Protein AF-I0X6F7-F1 (afdb_monomer_lite)

Secondary structure (DSSP, 8-state):
----------------SSPHHHHHHHHHHTTT-HHHHHHHHHHHHHHHHHHHHGGG--TTS-HHHHHHHHHHHH-TT-HHHHHHHHHHHHHHHHHHHHHHH-----HHHHHHHHHHHHHHHHHTT-TTHHHHHHHHH-TTHHHH---HHHHHHHHHHHHHHHHHHHHHHHHHHH--

Sequence (176 aa):
MANSDSKTQPQSTASLIPTLDQIKRLKSLQGIDSGIFTLAVFSTLEAFFREKLGNSVDNTTKFYELLDEYRERYSVHNPKEYQLFRDIQNNQKNTNQVRHHFKNLSVEEANSAAFLLSQFATIFNLPNLTQINQLAANLKIWDSRKSPSETAKELEKANQELKRLSSSNADMAQKS

Structure (mmCIF, N/CA/C/O backbone):
data_AF-I0X6F7-F1
#
_entry.id   AF-I0X6F7-F1
#
loop_
_atom_site.group_PDB
_atom_site.id
_atom_site.type_symbol
_atom_site.label_atom_id
_atom_site.label_alt_id
_atom_site.label_comp_id
_atom_site.label_asym_id
_atom_site.label_entity_id
_atom_site.label_seq_id
_atom_site.pdbx_PDB_ins_code
_atom_site.Cartn_x
_atom_site.Cartn_y
_atom_site.Cartn_z
_atom_site.occupancy
_atom_site.B_iso_or_equiv
_atom_site.auth_seq_id
_atom_site.auth_comp_id
_atom_site.auth_asym_id
_atom_site.auth_atom_id
_atom_site.pdbx_PDB_model_num
ATOM 1 N N . MET A 1 1 ? 16.664 -44.646 -30.489 1.00 41.59 1 MET A N 1
ATOM 2 C CA . MET A 1 1 ? 16.698 -43.217 -30.873 1.00 41.59 1 MET A CA 1
ATOM 3 C C . MET A 1 1 ? 15.489 -42.572 -30.227 1.00 41.59 1 MET A C 1
ATOM 5 O O . MET A 1 1 ? 14.382 -43.024 -30.477 1.00 41.59 1 MET A O 1
ATOM 9 N N . ALA A 1 2 ? 15.728 -41.685 -29.263 1.00 35.41 2 ALA A N 1
ATOM 10 C CA . ALA A 1 2 ? 14.740 -41.233 -28.289 1.00 35.41 2 ALA A CA 1
ATOM 11 C C . ALA A 1 2 ? 14.030 -39.938 -28.721 1.00 35.41 2 ALA A C 1
ATOM 13 O O . ALA A 1 2 ? 14.666 -39.052 -29.282 1.00 35.41 2 ALA A O 1
ATOM 14 N N . ASN A 1 3 ? 12.729 -39.901 -28.415 1.00 36.19 3 ASN A N 1
ATOM 15 C CA . ASN A 1 3 ? 11.808 -38.785 -28.169 1.00 36.19 3 ASN A CA 1
ATOM 16 C C . ASN A 1 3 ? 12.049 -37.422 -28.834 1.00 36.19 3 ASN A C 1
ATOM 18 O O . ASN A 1 3 ? 12.971 -36.689 -28.490 1.00 36.19 3 ASN A O 1
ATOM 22 N N . SER A 1 4 ? 11.059 -37.000 -29.623 1.00 35.69 4 SER A N 1
ATOM 23 C CA . SER A 1 4 ? 10.745 -35.587 -29.862 1.00 35.69 4 SER A CA 1
ATOM 24 C C . SER A 1 4 ? 9.308 -35.298 -29.413 1.00 35.69 4 SER A C 1
ATOM 26 O O . SER A 1 4 ? 8.413 -35.055 -30.212 1.00 35.69 4 SER A O 1
ATOM 28 N N . ASP A 1 5 ? 9.095 -35.321 -28.095 1.00 38.53 5 ASP A N 1
ATOM 29 C CA . ASP A 1 5 ? 7.931 -34.680 -27.484 1.00 38.53 5 ASP A CA 1
ATOM 30 C C . ASP A 1 5 ? 8.165 -33.168 -27.492 1.00 38.53 5 ASP A C 1
ATOM 32 O O . ASP A 1 5 ? 8.806 -32.601 -26.603 1.00 38.53 5 ASP A O 1
ATOM 36 N N . SER A 1 6 ? 7.651 -32.496 -28.518 1.00 37.66 6 SER A N 1
ATOM 37 C CA . SER A 1 6 ? 7.517 -31.043 -28.534 1.00 37.66 6 SER A CA 1
ATOM 38 C C . SER A 1 6 ? 6.442 -30.631 -27.526 1.00 37.66 6 SER A C 1
ATOM 40 O O . SER A 1 6 ? 5.295 -30.375 -27.884 1.00 37.66 6 SER A O 1
ATOM 42 N N . LYS A 1 7 ? 6.806 -30.565 -26.240 1.00 38.50 7 LYS A N 1
ATOM 43 C CA . LYS A 1 7 ? 6.009 -29.865 -25.228 1.00 38.50 7 LYS A CA 1
ATOM 44 C C . LYS A 1 7 ? 6.009 -28.379 -25.565 1.00 38.50 7 LYS A C 1
ATOM 46 O O . LYS A 1 7 ? 6.907 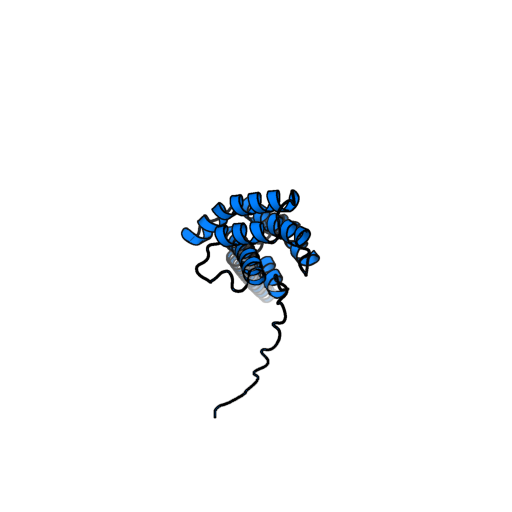-27.636 -25.179 1.00 38.50 7 LYS A O 1
ATOM 51 N N . THR A 1 8 ? 4.985 -27.949 -26.288 1.00 35.94 8 THR A N 1
ATOM 52 C CA . THR A 1 8 ? 4.585 -26.550 -26.374 1.00 35.94 8 THR A CA 1
ATOM 53 C C . THR A 1 8 ? 4.212 -26.116 -24.956 1.00 35.94 8 THR A C 1
ATOM 55 O O . THR A 1 8 ? 3.155 -26.477 -24.442 1.00 35.94 8 THR A O 1
ATOM 58 N N . GLN A 1 9 ? 5.118 -25.418 -24.268 1.00 34.31 9 GLN A N 1
ATOM 59 C CA . GLN A 1 9 ? 4.765 -24.737 -23.027 1.00 34.31 9 GLN A CA 1
ATOM 60 C C . GLN A 1 9 ? 3.689 -23.692 -23.359 1.00 34.31 9 GLN A C 1
ATOM 62 O O . GLN A 1 9 ? 3.885 -22.909 -24.293 1.00 34.31 9 GLN A O 1
ATOM 67 N N . PRO A 1 10 ? 2.554 -23.669 -22.643 1.00 37.28 10 PRO A N 1
ATOM 68 C CA . PRO A 1 10 ? 1.552 -22.642 -22.857 1.00 37.28 10 PRO A CA 1
ATOM 69 C C . PRO A 1 10 ? 2.154 -21.283 -22.496 1.00 37.28 10 PRO A C 1
ATOM 71 O O . PRO A 1 10 ? 2.722 -21.105 -21.417 1.00 37.28 10 PRO A O 1
ATOM 74 N N . GLN A 1 11 ? 2.044 -20.340 -23.434 1.00 36.22 11 GLN A N 1
ATOM 75 C CA . GLN A 1 11 ? 2.331 -18.926 -23.229 1.00 36.22 11 GLN A CA 1
ATOM 76 C C . GLN A 1 11 ? 1.646 -18.467 -21.938 1.00 36.22 11 GLN A C 1
ATOM 78 O O . GLN A 1 11 ? 0.422 -18.519 -21.823 1.00 36.22 11 GLN A O 1
ATOM 83 N N . SER A 1 12 ? 2.460 -18.069 -20.960 1.00 38.69 12 SER A N 1
ATOM 84 C CA . SER A 1 12 ? 2.013 -17.527 -19.682 1.00 38.69 12 SER A CA 1
ATOM 85 C C . SER A 1 12 ? 1.068 -16.357 -19.943 1.00 38.69 12 SER A C 1
ATOM 87 O O . SER A 1 12 ? 1.473 -15.321 -20.473 1.00 38.69 12 SER A O 1
ATOM 89 N N . THR A 1 13 ? -0.206 -16.527 -19.603 1.00 40.78 13 THR A N 1
ATOM 90 C CA . THR A 1 13 ? -1.153 -15.424 -19.484 1.00 40.78 13 THR A CA 1
ATOM 91 C C . THR A 1 13 ? -0.596 -14.477 -18.427 1.00 40.78 13 THR A C 1
ATOM 93 O O . THR A 1 13 ? -0.662 -14.793 -17.238 1.00 40.78 13 THR A O 1
ATOM 96 N N . ALA A 1 14 ? 0.008 -13.365 -18.855 1.00 52.62 14 ALA A N 1
ATOM 97 C CA . ALA A 1 14 ? 0.536 -12.340 -17.962 1.00 52.62 14 ALA A CA 1
ATOM 98 C C . ALA A 1 14 ? -0.567 -11.948 -16.970 1.00 52.62 14 ALA A C 1
ATOM 100 O O . ALA A 1 14 ? -1.591 -11.379 -17.357 1.00 52.62 14 ALA A O 1
ATOM 101 N N . SER A 1 15 ? -0.407 -12.342 -15.708 1.00 59.12 15 SER A N 1
ATOM 102 C CA . SER A 1 15 ? -1.367 -12.001 -14.670 1.00 59.12 15 SER A CA 1
ATOM 103 C C . SER A 1 15 ? -1.242 -10.510 -14.430 1.00 59.12 15 SER A C 1
ATOM 105 O O . SER A 1 15 ? -0.227 -10.034 -13.971 1.00 59.12 15 SER A O 1
ATOM 107 N N . LEU A 1 16 ? -2.253 -9.724 -14.779 1.00 77.75 16 LEU A N 1
ATOM 108 C CA . LEU A 1 16 ? -2.161 -8.276 -14.628 1.00 77.75 16 LEU A CA 1
ATOM 109 C C . LEU A 1 16 ? -2.134 -7.917 -13.125 1.00 77.75 16 LEU A C 1
ATOM 111 O O . LEU A 1 16 ? -3.184 -7.849 -12.483 1.00 77.75 16 LEU A O 1
ATOM 115 N N . ILE A 1 17 ? -0.939 -7.733 -12.554 1.00 85.50 17 ILE A N 1
ATOM 116 C CA . ILE A 1 17 ? -0.743 -7.307 -11.162 1.00 85.50 17 ILE A CA 1
ATOM 117 C C . ILE A 1 17 ? -0.893 -5.775 -11.063 1.00 85.50 17 ILE A C 1
ATOM 119 O O . ILE A 1 17 ? -0.287 -5.053 -11.858 1.00 85.50 17 ILE A O 1
ATOM 123 N N . PRO A 1 18 ? -1.633 -5.251 -10.066 1.00 88.69 18 PRO A N 1
ATOM 124 C CA . PRO A 1 18 ? -2.428 -5.989 -9.091 1.00 88.69 18 PRO A CA 1
ATOM 125 C C . PRO A 1 18 ? -3.760 -6.496 -9.652 1.00 88.69 18 PRO A C 1
ATOM 127 O O . PRO A 1 18 ? -4.495 -5.785 -10.344 1.00 88.69 18 PRO A O 1
ATOM 130 N N . THR A 1 19 ? -4.119 -7.715 -9.255 1.00 91.25 19 THR A N 1
ATOM 131 C CA . THR A 1 19 ? -5.424 -8.301 -9.565 1.00 91.25 19 THR A CA 1
ATOM 132 C C . THR A 1 19 ? -6.535 -7.613 -8.766 1.00 91.25 19 THR A C 1
ATOM 134 O O . THR A 1 19 ? -6.307 -7.026 -7.704 1.00 91.25 19 THR A O 1
ATOM 137 N N . LEU A 1 20 ? -7.783 -7.726 -9.231 1.00 90.44 20 LEU A N 1
ATOM 138 C CA . LEU A 1 20 ? -8.939 -7.196 -8.495 1.00 90.44 20 LEU A CA 1
ATOM 139 C C . LEU A 1 20 ? -9.071 -7.790 -7.088 1.00 90.44 20 LEU A C 1
ATOM 141 O O . LEU A 1 20 ? -9.518 -7.098 -6.175 1.00 90.44 20 LEU A O 1
ATOM 145 N N . ASP A 1 21 ? -8.686 -9.052 -6.899 1.00 91.31 21 ASP A N 1
ATOM 146 C CA . ASP A 1 21 ? -8.723 -9.692 -5.585 1.00 91.31 21 ASP A CA 1
ATOM 147 C C . ASP A 1 21 ? -7.678 -9.095 -4.631 1.00 91.31 21 ASP A C 1
ATOM 149 O O . ASP A 1 21 ? -7.998 -8.751 -3.493 1.00 91.31 21 ASP A O 1
ATOM 153 N N . GLN A 1 22 ? -6.458 -8.840 -5.118 1.00 92.38 22 GLN A N 1
ATOM 154 C CA . GLN A 1 22 ? -5.430 -8.133 -4.346 1.00 92.38 22 GLN A CA 1
ATOM 155 C C . GLN A 1 22 ? -5.905 -6.735 -3.932 1.00 92.38 22 GLN A C 1
ATOM 157 O O . GLN A 1 22 ? -5.750 -6.350 -2.773 1.00 92.38 22 GLN A O 1
ATOM 162 N N . ILE A 1 23 ? -6.563 -6.002 -4.833 1.00 92.31 23 ILE A N 1
ATOM 163 C CA . ILE A 1 23 ? -7.112 -4.674 -4.526 1.00 92.31 23 ILE A CA 1
ATOM 164 C C . ILE A 1 23 ? -8.235 -4.762 -3.482 1.00 92.31 23 ILE A C 1
ATOM 166 O O . ILE A 1 23 ? -8.278 -3.951 -2.555 1.00 92.31 23 ILE A O 1
ATOM 170 N N . LYS A 1 24 ? -9.122 -5.762 -3.573 1.00 91.81 24 LYS A N 1
ATOM 171 C CA . LYS A 1 24 ? -10.151 -6.010 -2.547 1.00 91.81 24 LYS A CA 1
ATOM 172 C C . LYS A 1 24 ? -9.523 -6.296 -1.183 1.00 91.81 24 LYS A C 1
ATOM 174 O O . LYS A 1 24 ? -9.976 -5.739 -0.183 1.00 91.81 24 LYS A O 1
ATOM 179 N N . ARG A 1 25 ? -8.459 -7.105 -1.137 1.00 92.06 25 ARG A N 1
ATOM 180 C CA . ARG A 1 25 ? -7.711 -7.389 0.097 1.00 92.06 25 ARG A CA 1
ATOM 181 C C . ARG A 1 25 ? -7.073 -6.123 0.671 1.00 92.06 25 ARG A C 1
ATOM 183 O O . ARG A 1 25 ? -7.264 -5.854 1.854 1.00 92.06 25 ARG A O 1
ATOM 190 N N . LEU A 1 26 ? -6.423 -5.296 -0.150 1.00 92.50 26 LEU A N 1
ATOM 191 C CA . LEU A 1 26 ? -5.881 -3.998 0.283 1.00 92.50 26 LEU A CA 1
ATOM 192 C C . LEU A 1 26 ? -6.970 -3.088 0.863 1.00 92.50 26 LEU A C 1
ATOM 194 O O . LEU A 1 26 ? -6.806 -2.546 1.954 1.00 92.50 26 LEU A O 1
ATOM 198 N N . LYS A 1 27 ? -8.119 -2.986 0.186 1.00 90.50 27 LYS A N 1
ATOM 199 C CA . LYS A 1 27 ? -9.265 -2.203 0.669 1.00 90.50 27 LYS A CA 1
ATOM 200 C C . LYS A 1 27 ? -9.803 -2.727 1.999 1.00 90.50 27 LYS A C 1
ATOM 202 O O . LYS A 1 27 ? -10.251 -1.942 2.828 1.00 90.50 27 LYS A O 1
ATOM 207 N N . SER A 1 28 ? -9.768 -4.043 2.216 1.00 88.81 28 SER A N 1
ATOM 208 C CA . SER A 1 28 ? -10.211 -4.634 3.480 1.00 88.81 28 SER A CA 1
ATOM 209 C C . SER A 1 28 ? -9.297 -4.263 4.648 1.00 88.81 28 SER A C 1
ATOM 211 O O . SER A 1 28 ? -9.819 -4.004 5.726 1.00 88.81 28 SER A O 1
ATOM 213 N N . LEU A 1 29 ? -7.981 -4.167 4.413 1.00 88.69 29 LEU A N 1
ATOM 214 C CA . LEU A 1 29 ? -6.966 -3.804 5.410 1.00 88.69 29 LEU A CA 1
ATOM 215 C C . LEU A 1 29 ? -6.947 -2.307 5.745 1.00 88.69 29 LEU A C 1
ATOM 217 O O . LEU A 1 29 ? -6.505 -1.922 6.827 1.00 88.69 29 LEU A O 1
ATOM 221 N N . GLN A 1 30 ? -7.429 -1.461 4.835 1.00 86.19 30 GLN A N 1
ATOM 222 C CA . GLN A 1 30 ? -7.503 -0.021 5.052 1.00 86.19 30 GLN A CA 1
ATOM 223 C C . GLN A 1 30 ? -8.385 0.311 6.270 1.00 86.19 30 GLN A C 1
ATOM 225 O O . GLN A 1 30 ? -9.506 -0.193 6.402 1.00 86.19 30 GLN A O 1
ATOM 230 N N . GLY A 1 31 ? -7.880 1.157 7.171 1.00 81.06 31 GLY A N 1
ATOM 231 C CA . GLY A 1 31 ? -8.574 1.511 8.413 1.00 81.06 31 GLY A CA 1
ATOM 232 C C . GLY A 1 31 ? -8.570 0.428 9.491 1.00 81.06 31 GLY A C 1
ATOM 233 O O . GLY A 1 31 ? -9.311 0.569 10.454 1.00 81.06 31 GLY A O 1
ATOM 234 N N . ILE A 1 32 ? -7.817 -0.667 9.324 1.00 84.88 32 ILE A N 1
ATOM 235 C CA . ILE A 1 32 ? -7.676 -1.708 10.358 1.00 84.88 32 ILE A CA 1
ATOM 236 C C . ILE A 1 32 ? -6.322 -1.585 11.050 1.00 84.88 32 ILE A C 1
ATOM 238 O O . ILE A 1 32 ? -6.267 -1.386 12.257 1.00 84.88 32 ILE A O 1
ATOM 242 N N . ASP A 1 33 ? -5.238 -1.715 10.284 1.00 89.06 33 ASP A N 1
ATOM 243 C CA . ASP A 1 33 ? -3.874 -1.669 10.806 1.00 89.06 33 ASP A CA 1
ATOM 244 C C . ASP A 1 33 ? -2.957 -1.008 9.774 1.00 89.06 33 ASP A C 1
ATOM 246 O O . ASP A 1 33 ? -2.792 -1.497 8.651 1.00 89.06 33 ASP A O 1
ATOM 250 N N . SER A 1 34 ? -2.386 0.134 10.156 1.00 91.31 34 SER A N 1
ATOM 251 C CA . SER A 1 34 ? -1.527 0.952 9.299 1.00 91.31 34 SER A CA 1
ATOM 252 C C . SER A 1 34 ? -0.261 0.213 8.866 1.00 91.31 34 SER A C 1
ATOM 254 O O . SER A 1 34 ? 0.176 0.341 7.717 1.00 91.31 34 SER A O 1
ATOM 256 N N . GLY A 1 35 ? 0.320 -0.591 9.760 1.00 92.50 35 GLY A N 1
ATOM 257 C CA . GLY A 1 35 ? 1.529 -1.364 9.498 1.00 92.50 35 GLY A CA 1
ATOM 258 C C . GLY A 1 35 ? 1.275 -2.480 8.491 1.00 92.50 35 GLY A C 1
ATOM 259 O O . GLY A 1 35 ? 1.944 -2.554 7.456 1.00 92.50 35 GLY A O 1
ATOM 260 N N . ILE A 1 36 ? 0.264 -3.311 8.745 1.00 93.50 36 ILE A N 1
ATOM 261 C CA . ILE A 1 36 ? -0.124 -4.420 7.864 1.00 93.50 36 ILE A CA 1
ATOM 262 C C . ILE A 1 36 ? -0.572 -3.911 6.496 1.00 93.50 36 ILE A C 1
ATOM 264 O O . ILE A 1 36 ? -0.186 -4.484 5.475 1.00 93.50 36 ILE A O 1
ATOM 268 N N . PHE A 1 37 ? -1.351 -2.828 6.449 1.00 93.50 37 PHE A N 1
ATOM 269 C CA . PHE A 1 37 ? -1.748 -2.208 5.189 1.00 93.50 37 PHE A CA 1
ATOM 270 C C . PHE A 1 37 ? -0.526 -1.762 4.375 1.00 93.50 37 PHE A C 1
ATOM 272 O O . PHE A 1 37 ? -0.403 -2.121 3.202 1.00 93.50 37 PHE A O 1
ATOM 279 N N . THR A 1 38 ? 0.415 -1.052 5.004 1.00 94.06 38 THR A N 1
ATOM 280 C CA . THR A 1 38 ? 1.658 -0.599 4.357 1.00 94.06 38 THR A CA 1
ATOM 281 C C . THR A 1 38 ? 2.479 -1.777 3.831 1.00 94.06 38 THR A C 1
ATOM 283 O O . THR A 1 38 ? 2.922 -1.768 2.680 1.00 94.06 38 THR A O 1
ATOM 286 N N . LEU A 1 39 ? 2.626 -2.839 4.629 1.00 95.19 39 LEU A N 1
ATOM 287 C CA . LEU A 1 39 ? 3.326 -4.056 4.217 1.00 95.19 39 LEU A CA 1
ATOM 288 C C . LEU A 1 39 ? 2.642 -4.737 3.022 1.00 95.19 39 LEU A C 1
ATOM 290 O O . LEU A 1 39 ? 3.323 -5.194 2.101 1.00 95.19 39 LEU A O 1
ATOM 294 N N . ALA A 1 40 ? 1.309 -4.784 3.004 1.00 95.25 40 ALA A N 1
ATOM 295 C CA . ALA A 1 40 ? 0.541 -5.361 1.905 1.00 95.25 40 ALA A CA 1
ATOM 296 C C . ALA A 1 40 ? 0.686 -4.549 0.606 1.00 95.25 40 ALA A C 1
ATOM 298 O O . ALA A 1 40 ? 0.826 -5.134 -0.472 1.00 95.25 40 ALA A O 1
ATOM 299 N N . VAL A 1 41 ? 0.720 -3.214 0.698 1.00 94.88 41 VAL A N 1
ATOM 300 C CA . VAL A 1 41 ? 1.004 -2.338 -0.448 1.00 94.88 41 VAL A CA 1
ATOM 301 C C . VAL A 1 41 ? 2.378 -2.658 -1.036 1.00 94.88 41 VAL A C 1
ATOM 303 O O . VAL A 1 41 ? 2.487 -2.942 -2.227 1.00 94.88 41 VAL A O 1
ATOM 306 N N . PHE A 1 42 ? 3.422 -2.696 -0.208 1.00 95.31 42 PHE A N 1
ATOM 307 C CA . PHE A 1 42 ? 4.776 -2.993 -0.683 1.00 95.31 42 PHE A CA 1
ATOM 308 C C . PHE A 1 42 ? 4.919 -4.415 -1.227 1.00 95.31 42 PHE A C 1
ATOM 310 O O . PHE A 1 42 ? 5.610 -4.615 -2.220 1.00 95.31 42 PHE A O 1
ATOM 317 N N . SER A 1 43 ? 4.216 -5.386 -0.643 1.00 94.62 43 SER A N 1
ATOM 318 C CA . SER A 1 43 ? 4.164 -6.755 -1.174 1.00 94.62 43 SER A CA 1
ATOM 319 C C . SER A 1 43 ? 3.521 -6.802 -2.565 1.00 94.62 43 SER A C 1
ATOM 321 O O . SER A 1 43 ? 3.908 -7.611 -3.403 1.00 94.62 43 SER A O 1
ATOM 323 N N . THR A 1 44 ? 2.563 -5.911 -2.837 1.00 94.44 44 THR A N 1
ATOM 324 C CA . THR A 1 44 ? 1.922 -5.783 -4.154 1.00 94.44 44 THR A CA 1
ATOM 325 C C . THR A 1 44 ? 2.882 -5.195 -5.191 1.00 94.44 44 THR A C 1
ATOM 327 O O . THR A 1 44 ? 2.970 -5.713 -6.302 1.00 94.44 44 THR A O 1
ATOM 330 N N . LEU A 1 45 ? 3.641 -4.157 -4.818 1.00 94.31 45 LEU A N 1
ATOM 331 C CA . LEU A 1 45 ? 4.703 -3.601 -5.666 1.00 94.31 45 LEU A CA 1
ATOM 332 C C . LEU A 1 45 ? 5.790 -4.648 -5.947 1.00 94.31 45 LEU A C 1
ATOM 334 O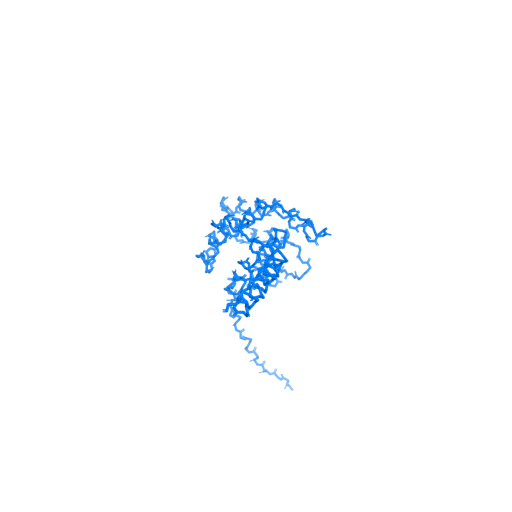 O . LEU A 1 45 ? 6.208 -4.823 -7.087 1.00 94.31 45 LEU A O 1
ATOM 338 N N . GLU A 1 46 ? 6.207 -5.383 -4.914 1.00 94.50 46 GLU A N 1
ATOM 339 C CA . GLU A 1 46 ? 7.198 -6.454 -5.022 1.00 94.50 46 GLU A CA 1
ATOM 340 C C . GLU A 1 46 ? 6.747 -7.537 -6.010 1.00 94.50 46 GLU A C 1
ATOM 342 O O . GLU A 1 46 ? 7.514 -7.929 -6.889 1.00 94.50 46 GLU A O 1
ATOM 347 N N . ALA A 1 47 ? 5.489 -7.976 -5.914 1.00 92.94 47 ALA A N 1
ATOM 348 C CA . ALA A 1 47 ? 4.921 -8.962 -6.827 1.00 92.94 47 ALA A CA 1
ATOM 349 C C . ALA A 1 47 ? 4.943 -8.476 -8.285 1.00 92.94 47 ALA A C 1
ATOM 351 O O . ALA A 1 47 ? 5.321 -9.238 -9.174 1.00 92.94 47 ALA A O 1
ATOM 352 N N . PHE A 1 48 ? 4.604 -7.205 -8.526 1.00 92.88 48 PHE A N 1
ATOM 353 C CA . PHE A 1 48 ? 4.679 -6.616 -9.863 1.00 92.88 48 PHE A CA 1
ATOM 354 C C . PHE A 1 48 ? 6.108 -6.648 -10.419 1.00 92.88 48 PHE A C 1
ATOM 356 O O . PHE A 1 48 ? 6.315 -7.095 -11.547 1.00 92.88 48 PHE A O 1
ATOM 363 N N . PHE A 1 49 ? 7.103 -6.210 -9.638 1.00 92.19 49 PHE A N 1
ATOM 364 C CA . PHE A 1 49 ? 8.493 -6.202 -10.102 1.00 92.19 49 PHE A CA 1
ATOM 365 C C . PHE A 1 49 ? 8.993 -7.609 -10.413 1.00 92.19 49 PHE A C 1
ATOM 367 O O . PHE A 1 49 ? 9.605 -7.818 -11.456 1.00 92.19 49 PHE A O 1
ATOM 374 N N . ARG A 1 50 ? 8.689 -8.584 -9.550 1.00 93.25 50 ARG A N 1
ATOM 375 C CA . ARG A 1 50 ? 9.064 -9.987 -9.767 1.00 93.25 50 ARG A CA 1
ATOM 376 C C . ARG A 1 50 ? 8.450 -10.551 -11.041 1.00 93.25 50 ARG A C 1
ATOM 378 O O . ARG A 1 50 ? 9.148 -11.210 -11.802 1.00 93.25 50 ARG A O 1
ATOM 385 N N . GLU A 1 51 ? 7.179 -10.258 -11.309 1.00 91.50 51 GLU A N 1
ATOM 386 C CA . GLU A 1 51 ? 6.537 -10.696 -12.548 1.00 91.50 51 GLU A CA 1
ATOM 387 C C . GLU A 1 51 ? 7.187 -10.062 -13.784 1.00 91.50 51 GLU A C 1
ATOM 389 O O . GLU A 1 51 ? 7.460 -10.756 -14.762 1.00 91.50 51 GLU A O 1
ATOM 394 N N . LYS A 1 52 ? 7.471 -8.755 -13.739 1.00 90.44 52 LYS A N 1
ATOM 395 C CA . LYS A 1 52 ? 8.079 -8.041 -14.870 1.00 90.44 52 LYS A CA 1
ATOM 396 C C . LYS A 1 52 ? 9.524 -8.444 -15.136 1.00 90.44 52 LYS A C 1
ATOM 398 O O . LYS A 1 52 ? 9.922 -8.515 -16.294 1.00 90.44 52 LYS A O 1
ATOM 403 N N . LEU A 1 53 ? 10.297 -8.700 -14.086 1.00 91.94 53 LEU A N 1
ATOM 404 C CA . LEU A 1 53 ? 11.693 -9.123 -14.188 1.00 91.94 53 LEU A CA 1
ATOM 405 C C . LEU A 1 53 ? 11.825 -10.614 -14.530 1.00 91.94 53 LEU A C 1
ATOM 407 O O . LEU A 1 53 ? 12.811 -11.018 -15.151 1.00 91.94 53 LEU A O 1
ATOM 411 N N . GLY A 1 54 ? 10.819 -11.423 -14.189 1.00 90.81 54 GLY A N 1
ATOM 412 C CA . GLY A 1 54 ? 10.757 -12.838 -14.531 1.00 90.81 54 GLY A CA 1
ATOM 413 C C . GLY A 1 54 ? 11.973 -13.603 -14.012 1.00 90.81 54 GLY A C 1
ATOM 414 O O . GLY A 1 54 ? 12.357 -13.476 -12.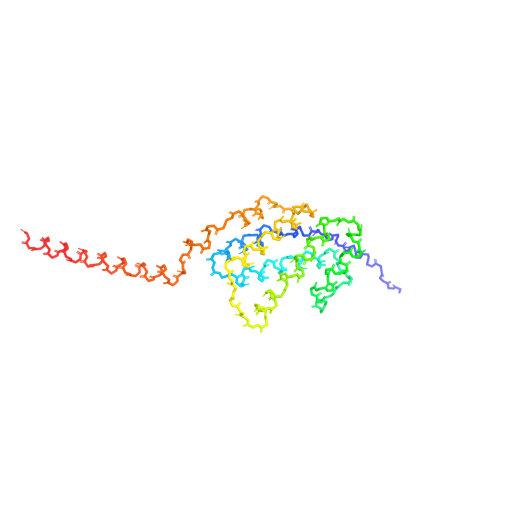854 1.00 90.81 54 GLY A O 1
ATOM 415 N N . ASN A 1 55 ? 12.610 -14.379 -14.890 1.00 90.56 55 ASN A N 1
ATOM 416 C CA . ASN A 1 55 ? 13.709 -15.282 -14.529 1.00 90.56 55 ASN A CA 1
ATOM 417 C C . ASN A 1 55 ? 15.014 -14.580 -14.128 1.00 90.56 55 ASN A C 1
ATOM 419 O O . ASN A 1 55 ? 15.982 -15.259 -13.796 1.00 90.56 55 ASN A O 1
ATOM 423 N N . SER A 1 56 ? 15.091 -13.251 -14.201 1.00 89.06 56 SER A N 1
ATOM 424 C CA . SER A 1 56 ? 16.304 -12.554 -13.780 1.00 89.06 56 SER A CA 1
ATOM 425 C C . SER A 1 56 ? 16.407 -12.321 -12.281 1.00 89.06 56 SER A C 1
ATOM 427 O O . SER A 1 56 ? 17.412 -11.791 -11.822 1.00 89.06 56 SER A O 1
ATOM 429 N N . VAL A 1 57 ? 15.343 -12.613 -11.543 1.00 92.38 57 VAL A N 1
ATOM 430 C CA . VAL A 1 57 ? 15.279 -12.466 -10.094 1.00 92.38 57 VAL A CA 1
ATOM 431 C C . VAL A 1 57 ? 14.691 -13.739 -9.511 1.00 92.38 57 VAL A C 1
ATOM 433 O O . VAL A 1 57 ? 13.935 -14.452 -10.169 1.00 92.38 57 VAL A O 1
ATOM 436 N N . ASP A 1 58 ? 15.025 -14.027 -8.264 1.00 91.62 58 ASP A N 1
ATOM 437 C CA . ASP A 1 58 ? 14.526 -15.193 -7.547 1.00 91.62 58 ASP A CA 1
ATOM 438 C C . ASP A 1 58 ? 13.953 -14.789 -6.185 1.00 91.62 58 ASP A C 1
ATOM 440 O O . ASP A 1 58 ? 13.963 -13.621 -5.793 1.00 91.62 58 ASP A O 1
ATOM 444 N N . ASN A 1 59 ? 13.435 -15.759 -5.434 1.00 87.69 59 ASN A N 1
ATOM 445 C CA . ASN A 1 59 ? 12.810 -15.511 -4.131 1.00 87.69 59 ASN A CA 1
ATOM 446 C C . ASN A 1 59 ? 13.782 -14.985 -3.057 1.00 87.69 59 ASN A C 1
ATOM 448 O O . ASN A 1 59 ? 13.329 -14.557 -1.997 1.00 87.69 59 ASN A O 1
ATOM 452 N N . THR A 1 60 ? 15.091 -15.017 -3.306 1.00 91.12 60 THR A N 1
ATOM 453 C CA . THR A 1 60 ? 16.122 -14.480 -2.410 1.00 91.12 60 THR A CA 1
ATOM 454 C C . THR A 1 60 ? 16.494 -13.038 -2.745 1.00 91.12 60 THR A C 1
ATOM 456 O O . THR A 1 60 ? 16.985 -12.324 -1.869 1.00 91.12 60 THR A O 1
ATOM 459 N N . THR A 1 61 ? 16.194 -12.581 -3.969 1.00 92.19 61 THR A N 1
ATOM 460 C CA . THR A 1 61 ? 16.403 -11.194 -4.395 1.00 92.19 61 THR A CA 1
ATOM 461 C C . THR A 1 61 ? 15.640 -10.236 -3.486 1.00 92.19 61 THR A C 1
ATOM 463 O O . THR A 1 61 ? 14.422 -10.351 -3.306 1.00 92.19 61 THR A O 1
ATOM 466 N N . LYS A 1 62 ? 16.355 -9.277 -2.899 1.00 92.06 62 LYS A N 1
ATOM 467 C CA . LYS A 1 62 ? 15.795 -8.299 -1.966 1.00 92.06 62 LYS A CA 1
ATOM 468 C C . LYS A 1 62 ? 15.045 -7.211 -2.722 1.00 92.06 62 LYS A C 1
ATOM 470 O O . LYS A 1 62 ? 15.338 -6.895 -3.867 1.00 92.06 62 LYS A O 1
ATOM 475 N N . PHE A 1 63 ? 14.113 -6.555 -2.038 1.00 92.06 63 PHE A N 1
ATOM 476 C CA . PHE A 1 63 ? 13.273 -5.530 -2.660 1.00 92.06 63 PHE A CA 1
ATOM 477 C C . PHE A 1 63 ? 14.061 -4.368 -3.297 1.00 92.06 63 PHE A C 1
ATOM 479 O O . PHE A 1 63 ? 13.678 -3.905 -4.365 1.00 92.06 63 PHE A O 1
ATOM 486 N N . TYR A 1 64 ? 15.164 -3.908 -2.688 1.00 90.19 64 TYR A N 1
ATOM 487 C CA . TYR A 1 64 ? 15.967 -2.838 -3.303 1.00 90.19 64 TYR A CA 1
ATOM 488 C C . TYR A 1 64 ? 16.647 -3.309 -4.598 1.00 90.19 64 TYR A C 1
ATOM 490 O O . TYR A 1 64 ? 16.698 -2.546 -5.553 1.00 90.19 64 TYR A O 1
ATOM 498 N N . GLU A 1 65 ? 17.077 -4.574 -4.654 1.00 92.56 65 GLU A N 1
ATOM 499 C CA . GLU A 1 65 ? 17.691 -5.187 -5.840 1.00 92.56 65 GLU A CA 1
ATOM 500 C C . GLU A 1 65 ? 16.664 -5.300 -6.970 1.00 92.56 65 GLU A C 1
ATOM 502 O O . GLU A 1 65 ? 16.977 -4.991 -8.112 1.00 92.56 65 GLU A O 1
ATOM 507 N N . LEU A 1 66 ? 15.406 -5.638 -6.646 1.00 93.56 66 LEU A N 1
ATOM 508 C CA . LEU A 1 66 ? 14.308 -5.606 -7.620 1.00 93.56 66 LEU A CA 1
ATOM 509 C C . LEU A 1 66 ? 14.099 -4.202 -8.202 1.00 93.56 66 LEU A C 1
ATOM 511 O O . LEU A 1 66 ? 13.881 -4.063 -9.403 1.00 93.56 66 LEU A O 1
ATOM 515 N N . LEU A 1 67 ? 14.139 -3.165 -7.357 1.00 91.44 67 LEU A N 1
ATOM 516 C CA . LEU A 1 67 ? 13.974 -1.780 -7.801 1.00 91.44 67 LEU A CA 1
ATOM 517 C C . LEU A 1 67 ? 15.119 -1.329 -8.704 1.00 91.44 67 LEU A C 1
ATOM 519 O O . LEU A 1 67 ? 14.861 -0.703 -9.730 1.00 91.44 67 LEU A O 1
ATOM 523 N N . ASP A 1 68 ? 16.360 -1.613 -8.312 1.00 90.19 68 ASP A N 1
ATOM 524 C CA . ASP A 1 68 ? 17.537 -1.225 -9.085 1.00 90.19 68 ASP A CA 1
ATOM 525 C C . ASP A 1 68 ? 17.552 -1.941 -10.444 1.00 90.19 68 ASP A C 1
ATOM 527 O O . ASP A 1 68 ? 17.655 -1.273 -11.472 1.00 90.19 68 ASP A O 1
ATOM 531 N N . GLU A 1 69 ? 17.304 -3.254 -10.470 1.00 91.44 69 GLU A N 1
ATOM 532 C CA . GLU A 1 69 ? 17.230 -4.038 -11.708 1.00 91.44 69 GLU A CA 1
ATOM 533 C C . GLU A 1 69 ? 16.106 -3.546 -12.634 1.00 91.44 69 GLU A C 1
ATOM 535 O O . GLU A 1 69 ? 16.290 -3.384 -13.843 1.00 91.44 69 GLU A O 1
ATOM 540 N N . TYR A 1 70 ? 14.922 -3.269 -12.079 1.00 90.75 70 TYR A N 1
ATOM 541 C CA . TYR A 1 70 ? 13.813 -2.734 -12.865 1.00 90.75 70 TYR A CA 1
ATOM 542 C C . TYR A 1 70 ? 14.153 -1.355 -13.438 1.00 90.75 70 TYR A C 1
ATOM 544 O O . TYR A 1 70 ? 13.900 -1.094 -14.618 1.00 90.75 70 TYR A O 1
ATOM 552 N N . ARG A 1 71 ? 14.756 -0.479 -12.624 1.00 88.38 71 ARG A N 1
ATOM 553 C CA . ARG A 1 71 ? 15.145 0.871 -13.038 1.00 88.38 71 ARG A CA 1
ATOM 554 C C . ARG A 1 71 ? 16.142 0.832 -14.193 1.00 88.38 71 ARG A C 1
ATOM 556 O O . ARG A 1 71 ? 15.978 1.587 -15.149 1.00 88.38 71 ARG A O 1
ATOM 563 N N . GLU A 1 72 ? 17.153 -0.028 -14.100 1.00 87.69 72 GLU A N 1
ATOM 564 C CA . GLU A 1 72 ? 18.200 -0.176 -15.117 1.00 87.69 72 GLU A CA 1
ATOM 565 C C . GLU A 1 72 ? 17.656 -0.680 -16.456 1.00 87.69 72 GLU A C 1
ATOM 567 O O . GLU A 1 72 ? 18.134 -0.265 -17.510 1.00 87.69 72 GLU A O 1
ATOM 572 N N . ARG A 1 73 ? 16.619 -1.521 -16.435 1.00 85.69 73 ARG A N 1
ATOM 573 C CA . ARG A 1 73 ? 16.035 -2.093 -17.656 1.00 85.69 73 ARG A CA 1
ATOM 574 C C . ARG A 1 73 ? 14.983 -1.225 -18.321 1.00 85.69 73 ARG A C 1
ATOM 576 O O . ARG A 1 73 ? 14.910 -1.204 -19.547 1.00 85.69 73 ARG A O 1
ATOM 583 N N . TYR A 1 74 ? 14.126 -0.578 -17.533 1.00 81.50 74 TYR A N 1
ATOM 584 C CA . TYR A 1 74 ? 12.864 -0.034 -18.047 1.00 81.50 74 TYR A CA 1
ATOM 585 C C . TYR A 1 74 ? 12.683 1.467 -17.827 1.00 81.50 74 TYR A C 1
ATOM 587 O O . TYR A 1 74 ? 11.833 2.062 -18.482 1.00 81.50 74 TYR A O 1
ATOM 595 N N . SER A 1 75 ? 13.476 2.089 -16.952 1.00 75.81 75 SER A N 1
ATOM 596 C CA . SER A 1 75 ? 13.208 3.453 -16.466 1.00 75.81 75 SER A CA 1
ATOM 597 C C . SER A 1 75 ? 14.353 4.433 -16.697 1.00 75.81 75 SER A C 1
ATOM 599 O O . SER A 1 75 ? 14.424 5.498 -16.072 1.00 75.81 75 SER A O 1
ATOM 601 N N . VAL A 1 76 ? 15.277 4.083 -17.587 1.00 70.81 76 VAL A N 1
ATOM 602 C CA . VAL A 1 76 ? 16.434 4.911 -17.915 1.00 70.81 76 VAL A CA 1
ATOM 603 C C . VAL A 1 76 ? 15.936 6.220 -18.555 1.00 70.81 76 VAL A C 1
ATOM 605 O O . VAL A 1 76 ? 15.400 6.225 -19.658 1.00 70.81 76 VAL A O 1
ATOM 608 N N . HIS A 1 77 ? 16.098 7.332 -17.824 1.00 70.19 77 HIS A N 1
ATOM 609 C CA . HIS A 1 77 ? 15.771 8.719 -18.212 1.00 70.19 77 HIS A CA 1
ATOM 610 C C . HIS A 1 77 ? 14.312 9.220 -18.085 1.00 70.19 77 HIS A C 1
ATOM 612 O O . HIS A 1 77 ? 13.988 10.239 -18.694 1.00 70.19 77 HIS A O 1
ATOM 618 N N . ASN A 1 78 ? 13.450 8.631 -17.241 1.00 80.81 78 ASN A N 1
ATOM 619 C CA . ASN A 1 78 ? 12.148 9.244 -16.899 1.00 80.81 78 ASN A CA 1
ATOM 620 C C . ASN A 1 78 ? 12.168 9.947 -15.515 1.00 80.81 78 ASN A C 1
ATOM 622 O O . ASN A 1 78 ? 12.211 9.268 -14.485 1.00 80.81 78 ASN A O 1
ATOM 626 N N . PRO A 1 79 ? 12.074 11.296 -15.442 1.00 81.31 79 PRO A N 1
ATOM 627 C CA . PRO A 1 79 ? 12.107 12.033 -14.173 1.00 81.31 79 PRO A CA 1
ATOM 628 C C . PRO A 1 79 ? 10.996 11.652 -13.183 1.00 81.31 79 PRO A C 1
ATOM 630 O O . PRO A 1 79 ? 11.225 11.669 -11.973 1.00 81.31 79 PRO A O 1
ATOM 633 N N . LYS A 1 80 ? 9.799 11.299 -13.675 1.00 83.56 80 LYS A N 1
ATOM 634 C CA . LYS A 1 80 ? 8.664 10.917 -12.816 1.00 83.56 80 LYS A CA 1
ATOM 635 C C . LYS A 1 80 ? 8.890 9.555 -12.165 1.00 83.56 80 LYS A C 1
ATOM 637 O O . LYS A 1 80 ? 8.633 9.396 -10.976 1.00 83.56 80 LYS A O 1
ATOM 642 N N . GLU A 1 81 ? 9.407 8.596 -12.928 1.00 86.38 81 GLU A N 1
ATOM 643 C CA . GLU A 1 81 ? 9.764 7.266 -12.418 1.00 86.38 81 GLU A CA 1
ATOM 644 C C . GLU A 1 81 ? 10.922 7.350 -11.424 1.00 86.38 81 GLU A C 1
ATOM 646 O O . GLU A 1 81 ? 10.881 6.718 -10.373 1.00 86.38 81 GLU A O 1
ATOM 651 N N . TYR A 1 82 ? 11.916 8.198 -11.699 1.00 83.94 82 TYR A N 1
ATOM 652 C CA . TYR A 1 82 ? 13.027 8.426 -10.780 1.00 83.94 82 TYR A CA 1
ATOM 653 C C . TYR A 1 82 ? 12.559 8.944 -9.411 1.00 83.94 82 TYR A C 1
ATOM 655 O O . TYR A 1 82 ? 12.968 8.414 -8.375 1.00 83.94 82 TYR A O 1
ATOM 663 N N . GLN A 1 83 ? 11.680 9.953 -9.397 1.00 87.31 83 GLN A N 1
ATOM 664 C CA . GLN A 1 83 ? 11.117 10.476 -8.152 1.00 87.31 83 GLN A CA 1
ATOM 665 C C . GLN A 1 83 ? 10.292 9.406 -7.423 1.00 87.31 83 GLN A C 1
ATOM 667 O O . GLN A 1 83 ? 10.491 9.190 -6.230 1.00 87.31 83 GLN A O 1
ATOM 672 N N . LEU A 1 84 ? 9.448 8.668 -8.151 1.00 90.75 84 LEU A N 1
ATOM 673 C CA . LEU A 1 84 ? 8.659 7.574 -7.588 1.00 90.75 84 LEU A CA 1
ATOM 674 C C . LEU A 1 84 ? 9.539 6.503 -6.923 1.00 90.75 84 LEU A C 1
ATOM 676 O O . LEU A 1 84 ? 9.252 6.089 -5.802 1.00 90.75 84 LEU A O 1
ATOM 680 N N . PHE A 1 85 ? 10.619 6.059 -7.571 1.00 89.75 85 PHE A N 1
ATOM 681 C CA . PHE A 1 85 ? 11.507 5.051 -6.985 1.00 89.75 85 PHE A CA 1
ATOM 682 C C . PHE A 1 85 ? 12.222 5.552 -5.740 1.00 89.75 85 PHE A C 1
ATOM 684 O O . PHE A 1 85 ? 12.336 4.804 -4.769 1.00 89.75 85 PHE A O 1
ATOM 691 N N . ARG A 1 86 ? 12.646 6.819 -5.731 1.00 88.31 86 ARG A N 1
ATOM 692 C CA . ARG A 1 86 ? 13.201 7.448 -4.531 1.00 88.31 86 ARG A CA 1
ATOM 693 C C . ARG A 1 86 ? 12.188 7.413 -3.383 1.00 88.31 86 ARG A C 1
ATOM 695 O O . ARG A 1 86 ? 12.545 7.061 -2.260 1.00 88.31 86 ARG A O 1
ATOM 702 N N . ASP A 1 87 ? 10.926 7.730 -3.656 1.00 91.12 87 ASP A N 1
ATOM 703 C CA . ASP A 1 87 ? 9.889 7.752 -2.623 1.00 91.12 87 ASP A CA 1
ATOM 704 C C . ASP A 1 87 ? 9.528 6.343 -2.123 1.00 91.12 87 ASP A C 1
ATOM 706 O O . ASP A 1 87 ? 9.330 6.149 -0.917 1.00 91.12 87 ASP A O 1
ATOM 710 N N . ILE A 1 88 ? 9.533 5.342 -3.013 1.00 92.19 88 ILE A N 1
ATOM 711 C CA . ILE A 1 88 ? 9.396 3.922 -2.656 1.00 92.19 88 ILE A CA 1
ATOM 712 C C . ILE A 1 88 ? 10.561 3.478 -1.760 1.00 92.19 88 ILE A C 1
ATOM 714 O O . ILE A 1 88 ? 10.323 2.869 -0.717 1.00 92.19 88 ILE A O 1
ATOM 718 N N . GLN A 1 89 ? 11.808 3.809 -2.112 1.00 89.56 89 GLN A N 1
ATOM 719 C CA . GLN A 1 89 ? 12.987 3.488 -1.296 1.00 89.56 89 GLN A CA 1
ATOM 720 C C . GLN A 1 89 ? 12.923 4.150 0.087 1.00 89.56 89 GLN A C 1
ATOM 722 O O . GLN A 1 89 ? 13.216 3.512 1.098 1.00 89.56 89 GLN A O 1
ATOM 727 N N . ASN A 1 90 ? 12.479 5.407 0.162 1.00 87.38 90 ASN A N 1
ATOM 728 C CA . ASN A 1 90 ? 12.311 6.106 1.435 1.00 87.38 90 ASN A CA 1
ATOM 729 C C . ASN A 1 90 ? 11.263 5.425 2.330 1.00 87.38 90 ASN A C 1
ATOM 731 O O . ASN A 1 90 ? 11.513 5.211 3.518 1.00 87.38 90 ASN A O 1
ATOM 735 N N . ASN A 1 91 ? 10.124 5.026 1.757 1.00 89.62 91 ASN A N 1
ATOM 736 C CA . ASN A 1 91 ? 9.043 4.357 2.487 1.00 89.62 91 ASN A CA 1
ATOM 737 C C . ASN A 1 91 ? 9.348 2.880 2.799 1.00 89.62 91 ASN A C 1
ATOM 739 O O . ASN A 1 91 ? 8.764 2.316 3.725 1.00 89.62 91 ASN A O 1
ATOM 743 N N . GLN A 1 92 ? 10.311 2.258 2.112 1.00 89.25 92 GLN A N 1
ATOM 744 C CA . GLN A 1 92 ? 10.756 0.892 2.406 1.00 89.25 92 GLN A CA 1
ATOM 745 C C . GLN A 1 92 ? 11.235 0.742 3.857 1.00 89.25 92 GLN A C 1
ATOM 747 O O . GLN A 1 92 ? 11.055 -0.317 4.459 1.00 89.25 92 GLN A O 1
ATOM 752 N N . LYS A 1 93 ? 11.805 1.799 4.453 1.00 89.62 93 LYS A N 1
ATOM 753 C CA . LYS A 1 93 ? 12.205 1.793 5.867 1.00 89.62 93 LYS A CA 1
ATOM 754 C C . LYS A 1 93 ? 11.025 1.461 6.780 1.00 89.62 93 LYS A C 1
ATOM 756 O O . LYS A 1 93 ? 11.170 0.608 7.651 1.00 89.62 93 LYS A O 1
ATOM 761 N N . ASN A 1 94 ? 9.861 2.057 6.535 1.00 90.00 94 ASN A N 1
ATOM 762 C CA . ASN A 1 94 ? 8.648 1.820 7.320 1.00 90.00 94 ASN A CA 1
ATOM 763 C C . ASN A 1 94 ? 8.175 0.375 7.157 1.00 90.00 94 ASN A C 1
ATOM 765 O O . ASN A 1 94 ? 7.941 -0.323 8.142 1.00 90.00 94 ASN A O 1
ATOM 769 N N . THR A 1 95 ? 8.158 -0.119 5.920 1.00 91.75 95 THR A N 1
ATOM 770 C CA . THR A 1 95 ? 7.839 -1.519 5.620 1.00 91.75 95 THR A CA 1
ATOM 771 C C . THR A 1 95 ? 8.785 -2.492 6.323 1.00 91.75 95 THR A C 1
ATOM 773 O O . THR A 1 95 ? 8.331 -3.499 6.860 1.00 91.75 95 THR A O 1
ATOM 776 N N . ASN A 1 96 ? 10.086 -2.200 6.375 1.00 92.69 96 ASN A N 1
ATOM 777 C CA . ASN A 1 96 ? 11.063 -3.031 7.081 1.00 92.69 96 ASN A CA 1
ATOM 778 C C . ASN A 1 96 ? 10.840 -3.017 8.600 1.00 92.69 96 ASN A C 1
ATOM 780 O O . ASN A 1 96 ? 10.981 -4.058 9.237 1.00 92.69 96 ASN A O 1
ATOM 784 N N . GLN A 1 97 ? 10.448 -1.879 9.182 1.00 93.12 97 GLN A N 1
ATOM 785 C CA . GLN A 1 97 ? 10.087 -1.802 10.603 1.00 93.12 97 GLN A CA 1
ATOM 786 C C . GLN A 1 97 ? 8.873 -2.684 10.927 1.00 93.12 97 GLN A C 1
ATOM 788 O O . GLN A 1 97 ? 8.890 -3.412 11.918 1.00 93.12 97 GLN A O 1
ATOM 793 N N . VAL A 1 98 ? 7.851 -2.692 10.067 1.00 94.31 98 VAL A N 1
ATOM 794 C CA . VAL A 1 98 ? 6.718 -3.621 10.206 1.00 94.31 98 VAL A CA 1
ATOM 795 C C . VAL A 1 98 ? 7.185 -5.068 10.021 1.00 94.31 98 VAL A C 1
ATOM 797 O O . VAL A 1 98 ? 6.901 -5.923 10.851 1.00 94.31 98 VAL A O 1
ATOM 800 N N . ARG A 1 99 ? 7.943 -5.354 8.956 1.00 93.00 99 ARG A N 1
ATOM 801 C CA . ARG A 1 99 ? 8.372 -6.711 8.584 1.00 93.00 99 ARG A CA 1
ATOM 802 C C . ARG A 1 99 ? 9.244 -7.376 9.653 1.00 93.00 99 ARG A C 1
ATOM 804 O O . ARG A 1 99 ? 9.078 -8.563 9.905 1.00 93.00 99 ARG A O 1
ATOM 811 N N . HIS A 1 100 ? 10.180 -6.638 10.246 1.00 94.75 100 HIS A N 1
ATOM 812 C CA . HIS A 1 100 ? 11.182 -7.198 11.160 1.00 94.75 100 HIS A CA 1
ATOM 813 C C . HIS A 1 100 ? 10.853 -6.998 12.638 1.00 94.75 100 HIS A C 1
ATOM 815 O O . HIS A 1 100 ? 11.315 -7.778 13.466 1.00 94.75 100 HIS A O 1
ATOM 821 N N . HIS A 1 101 ? 10.066 -5.976 12.975 1.00 95.44 101 HIS A N 1
ATOM 822 C CA . HIS A 1 101 ? 9.774 -5.624 14.367 1.00 95.44 101 HIS A CA 1
ATOM 823 C C . HIS A 1 101 ? 8.281 -5.557 14.675 1.00 95.44 101 HIS A C 1
ATOM 825 O O . HIS A 1 101 ? 7.918 -5.210 15.795 1.00 95.44 101 HIS A O 1
ATOM 831 N N . PHE A 1 102 ? 7.419 -5.860 13.699 1.00 93.38 102 PHE A N 1
ATOM 832 C CA . PHE A 1 102 ? 5.966 -5.752 13.831 1.00 93.38 102 PHE A CA 1
ATOM 833 C C . PHE A 1 102 ? 5.527 -4.382 14.370 1.00 93.38 102 PHE A C 1
ATOM 835 O O . PHE A 1 102 ? 4.609 -4.258 15.178 1.00 93.38 102 PHE A O 1
ATOM 842 N N . LYS A 1 103 ? 6.251 -3.335 13.954 1.00 92.31 103 LYS A N 1
ATOM 843 C CA . LYS A 1 103 ? 6.041 -1.975 14.436 1.00 92.31 103 LYS A CA 1
ATOM 844 C C . LYS A 1 103 ? 4.688 -1.453 13.953 1.00 92.31 103 LYS A C 1
ATOM 846 O O . LYS A 1 103 ? 4.367 -1.578 12.774 1.00 92.31 103 LYS A O 1
ATOM 851 N N . ASN A 1 104 ? 3.944 -0.801 14.842 1.00 90.31 104 ASN A N 1
ATOM 852 C CA . ASN A 1 104 ? 2.781 -0.026 14.433 1.00 90.31 104 ASN A CA 1
ATOM 853 C C . ASN A 1 104 ? 3.227 1.237 13.678 1.00 90.31 104 ASN A C 1
ATOM 855 O O . ASN A 1 104 ? 4.200 1.886 14.072 1.00 90.31 104 ASN A O 1
ATOM 859 N N . LEU A 1 105 ? 2.512 1.577 12.612 1.00 91.31 105 LEU A N 1
ATOM 860 C CA . LEU A 1 105 ? 2.756 2.781 11.821 1.00 91.31 105 LEU A CA 1
ATOM 861 C C . LEU A 1 105 ? 1.650 3.807 12.061 1.00 91.31 105 LEU A C 1
ATOM 863 O O . LEU A 1 105 ? 0.540 3.464 12.472 1.00 91.31 105 LEU A O 1
ATOM 867 N N . SER A 1 106 ? 1.945 5.071 11.788 1.00 90.12 106 SER A N 1
ATOM 868 C CA . SER A 1 106 ? 0.938 6.123 11.822 1.00 90.12 106 SER A CA 1
ATOM 869 C C . SER A 1 106 ? -0.013 6.020 10.622 1.00 90.12 106 SER A C 1
ATOM 871 O O . SER A 1 106 ? 0.263 5.361 9.614 1.00 90.12 106 SER A O 1
ATOM 873 N N . VAL A 1 107 ? -1.164 6.682 10.727 1.00 88.44 107 VAL A N 1
ATOM 874 C CA . VAL A 1 107 ? -2.136 6.773 9.629 1.00 88.44 107 VAL A CA 1
ATOM 875 C C . VAL A 1 107 ? -1.530 7.509 8.430 1.00 88.44 107 VAL A C 1
ATOM 877 O O . VAL A 1 107 ? -1.759 7.132 7.283 1.00 88.44 107 VAL A O 1
ATOM 880 N N . GLU A 1 108 ? -0.701 8.520 8.674 1.00 88.50 108 GLU A N 1
ATOM 881 C CA . GLU A 1 108 ? 0.014 9.275 7.644 1.00 88.50 108 GLU A CA 1
ATOM 882 C C . GLU A 1 108 ? 0.999 8.386 6.877 1.00 88.50 108 GLU A C 1
ATOM 884 O O . GLU A 1 108 ? 1.063 8.463 5.650 1.00 88.50 108 GLU A O 1
ATOM 889 N N . GLU A 1 109 ? 1.720 7.500 7.570 1.00 91.19 109 GLU A N 1
ATOM 890 C CA . GLU A 1 109 ? 2.627 6.535 6.939 1.00 91.19 109 GLU A CA 1
ATOM 891 C C . GLU A 1 109 ? 1.861 5.549 6.041 1.00 91.19 109 GLU A C 1
ATOM 893 O O . GLU A 1 109 ? 2.274 5.290 4.908 1.00 91.19 109 GLU A O 1
ATOM 898 N N . ALA A 1 110 ? 0.700 5.063 6.491 1.00 91.06 110 ALA A N 1
ATOM 899 C CA . ALA A 1 110 ? -0.171 4.223 5.670 1.00 91.06 110 ALA A CA 1
ATOM 900 C C . ALA A 1 110 ? -0.749 4.977 4.460 1.00 91.06 110 ALA A C 1
ATOM 902 O O . ALA A 1 110 ? -0.799 4.442 3.349 1.00 91.06 110 ALA A O 1
ATOM 903 N N . ASN A 1 111 ? -1.145 6.237 4.639 1.00 89.06 111 ASN A N 1
ATOM 904 C CA . ASN A 1 111 ? -1.638 7.082 3.553 1.00 89.06 111 ASN A CA 1
ATOM 905 C C . ASN A 1 111 ? -0.547 7.376 2.516 1.00 89.06 111 ASN A C 1
ATOM 907 O O . ASN A 1 111 ? -0.824 7.341 1.315 1.00 89.06 111 ASN A O 1
ATOM 911 N N . SER A 1 112 ? 0.697 7.583 2.958 1.00 90.56 112 SER A N 1
ATOM 912 C CA . SER A 1 112 ? 1.866 7.695 2.079 1.00 90.56 112 SER A CA 1
ATOM 913 C C . SER A 1 112 ? 2.021 6.442 1.210 1.00 90.56 112 SER A C 1
ATOM 915 O O . SER A 1 112 ? 2.154 6.547 -0.010 1.00 90.56 112 SER A O 1
ATOM 917 N N . ALA A 1 113 ? 1.889 5.245 1.793 1.00 92.69 113 ALA A N 1
ATOM 918 C CA . ALA A 1 113 ? 1.933 3.994 1.035 1.00 92.69 113 ALA A CA 1
ATOM 919 C C . ALA A 1 113 ? 0.791 3.882 0.004 1.00 92.69 113 ALA A C 1
ATOM 921 O O . ALA A 1 113 ? 1.034 3.521 -1.149 1.00 92.69 113 ALA A O 1
ATOM 922 N N . ALA A 1 114 ? -0.446 4.238 0.373 1.00 92.31 114 ALA A N 1
ATOM 923 C CA . ALA A 1 114 ? -1.578 4.241 -0.561 1.00 92.31 114 ALA A CA 1
ATOM 924 C C . ALA A 1 114 ? -1.357 5.209 -1.737 1.00 92.31 114 ALA A C 1
ATOM 926 O O . ALA A 1 114 ? -1.637 4.874 -2.891 1.00 92.31 114 ALA A O 1
ATOM 927 N N . PHE A 1 115 ? -0.822 6.399 -1.452 1.00 91.62 115 PHE A N 1
ATOM 928 C CA . PHE A 1 115 ? -0.497 7.392 -2.469 1.00 91.62 115 PHE A CA 1
ATOM 929 C C . PHE A 1 115 ? 0.617 6.906 -3.404 1.00 91.62 115 PHE A C 1
ATOM 931 O O . PHE A 1 115 ? 0.505 7.062 -4.619 1.00 91.62 115 PHE A O 1
ATOM 938 N N . LEU A 1 116 ? 1.650 6.246 -2.870 1.00 93.25 116 LEU A N 1
ATOM 939 C CA . LEU A 1 116 ? 2.701 5.624 -3.679 1.00 93.25 116 LEU A CA 1
ATOM 940 C C . LEU A 1 116 ? 2.150 4.570 -4.633 1.00 93.25 116 LEU A C 1
ATOM 942 O O . LEU A 1 116 ? 2.506 4.579 -5.809 1.00 93.25 116 LEU A O 1
ATOM 946 N N . LEU A 1 117 ? 1.250 3.703 -4.163 1.00 93.44 117 LEU A N 1
ATOM 947 C CA . LEU A 1 117 ? 0.614 2.702 -5.018 1.00 93.44 117 LEU A CA 1
ATOM 948 C C . LEU A 1 117 ? -0.201 3.344 -6.149 1.00 93.44 117 LEU A C 1
ATOM 950 O O . LEU A 1 117 ? -0.154 2.874 -7.282 1.00 93.44 117 LEU A O 1
ATOM 954 N N . SER A 1 118 ? -0.922 4.426 -5.857 1.00 92.50 118 SER A N 1
ATOM 955 C CA . SER A 1 118 ? -1.695 5.185 -6.847 1.00 92.50 118 SER A CA 1
ATOM 956 C C . SER A 1 118 ? -0.805 5.845 -7.910 1.00 92.50 118 SER A C 1
ATOM 958 O O . SER A 1 118 ? -1.044 5.702 -9.114 1.00 92.50 118 SER A O 1
ATOM 960 N N . GLN A 1 119 ? 0.281 6.501 -7.487 1.00 92.44 119 GLN A N 1
ATOM 961 C CA . GLN A 1 119 ? 1.264 7.077 -8.408 1.00 92.44 119 GLN A CA 1
ATOM 962 C C . GLN A 1 119 ? 1.927 6.002 -9.269 1.00 92.44 119 GLN A C 1
ATOM 964 O O . GLN A 1 119 ? 2.026 6.161 -10.485 1.00 92.44 119 GLN A O 1
ATOM 969 N N . PHE A 1 120 ? 2.323 4.889 -8.650 1.00 92.44 120 PHE A N 1
ATOM 970 C CA . PHE A 1 120 ? 2.885 3.734 -9.337 1.00 92.44 120 PHE A CA 1
ATOM 971 C C . PHE A 1 120 ? 1.919 3.188 -10.391 1.00 92.44 120 PHE A C 1
ATOM 973 O O . PHE A 1 120 ? 2.293 3.031 -11.552 1.00 92.44 120 PHE A O 1
ATOM 980 N N . ALA A 1 121 ? 0.652 2.991 -10.022 1.00 92.19 121 ALA A N 1
ATOM 981 C CA . ALA A 1 121 ? -0.377 2.518 -10.939 1.00 92.19 121 ALA A CA 1
ATOM 982 C C . ALA A 1 121 ? -0.587 3.452 -12.135 1.00 92.19 121 ALA A C 1
ATOM 984 O O . ALA A 1 121 ? -0.757 2.985 -13.259 1.00 92.19 121 ALA A O 1
ATOM 985 N N . THR A 1 122 ? -0.532 4.762 -11.897 1.00 90.56 122 THR A N 1
ATOM 986 C CA . THR A 1 122 ? -0.672 5.782 -12.940 1.00 90.56 122 THR A CA 1
ATOM 987 C C . THR A 1 122 ? 0.525 5.791 -13.886 1.00 90.56 122 THR A C 1
ATOM 989 O O . THR A 1 122 ? 0.349 5.801 -15.099 1.00 90.56 122 THR A O 1
ATOM 992 N N . ILE A 1 123 ? 1.744 5.768 -13.346 1.00 89.50 123 ILE A N 1
ATOM 993 C CA . ILE A 1 123 ? 2.979 5.845 -14.137 1.00 89.50 123 ILE A CA 1
ATOM 994 C C . ILE A 1 123 ? 3.161 4.598 -15.008 1.00 89.50 123 ILE A C 1
ATOM 996 O O . ILE A 1 123 ? 3.494 4.721 -16.185 1.00 89.50 123 ILE A O 1
ATOM 1000 N N . PHE A 1 124 ? 2.882 3.412 -14.465 1.00 87.69 124 PHE A N 1
ATOM 1001 C CA . PHE A 1 124 ? 3.046 2.146 -15.184 1.00 87.69 124 PHE A CA 1
ATOM 1002 C C . PHE A 1 124 ? 1.779 1.670 -15.907 1.00 87.69 124 PHE A C 1
ATOM 1004 O O . PHE A 1 124 ? 1.757 0.547 -16.408 1.00 87.69 124 PHE A O 1
ATOM 1011 N N . ASN A 1 125 ? 0.737 2.510 -15.987 1.00 87.88 125 ASN A N 1
ATOM 1012 C CA . ASN A 1 125 ? -0.546 2.201 -16.632 1.00 87.88 125 ASN A CA 1
ATOM 1013 C C . ASN A 1 125 ? -1.124 0.844 -16.197 1.00 87.88 125 ASN A C 1
ATOM 1015 O O . ASN A 1 125 ? -1.512 0.012 -17.020 1.00 87.88 125 ASN A O 1
ATOM 1019 N N . LEU A 1 126 ? -1.147 0.605 -14.886 1.00 89.06 126 LEU A N 1
ATOM 1020 C CA . LEU A 1 126 ? -1.638 -0.648 -14.326 1.00 89.06 126 LEU A CA 1
ATOM 1021 C C . LEU A 1 126 ? -3.144 -0.827 -14.564 1.00 89.06 126 LEU A C 1
ATOM 1023 O O . LEU A 1 126 ? -3.893 0.153 -14.646 1.00 89.06 126 LEU A O 1
ATOM 1027 N N . PRO A 1 127 ? -3.628 -2.081 -14.627 1.00 86.44 127 PRO A N 1
ATOM 1028 C CA . PRO A 1 127 ? -5.063 -2.353 -14.634 1.00 86.44 127 PRO A CA 1
ATOM 1029 C C . PRO A 1 127 ? -5.742 -1.798 -13.369 1.00 86.44 127 PRO A C 1
ATOM 1031 O O . PRO A 1 127 ? -5.106 -1.582 -12.338 1.00 86.44 127 PRO A O 1
ATOM 1034 N N . ASN A 1 128 ? -7.071 -1.660 -13.408 1.00 88.69 128 ASN A N 1
ATOM 1035 C CA . ASN A 1 128 ? -7.888 -1.352 -12.222 1.00 88.69 128 ASN A CA 1
ATOM 1036 C C . ASN A 1 128 ? -7.524 -0.022 -11.525 1.00 88.69 128 ASN A C 1
ATOM 1038 O O . ASN A 1 128 ? -7.742 0.153 -10.323 1.00 88.69 128 ASN A O 1
ATOM 1042 N N . LEU A 1 129 ? -6.986 0.931 -12.292 1.00 89.38 129 LEU A N 1
ATOM 1043 C CA . LEU A 1 129 ? -6.561 2.262 -11.849 1.00 89.38 129 LEU A CA 1
ATOM 1044 C C . LEU A 1 129 ? -7.628 2.977 -11.007 1.00 89.38 129 LEU A C 1
ATOM 1046 O O . LEU A 1 129 ? -7.318 3.553 -9.969 1.00 89.38 129 LEU A O 1
ATOM 1050 N N . THR A 1 130 ? -8.906 2.875 -11.384 1.00 89.31 130 THR A N 1
A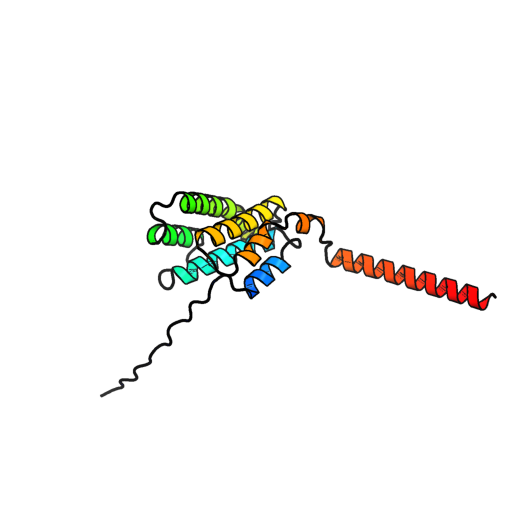TOM 1051 C CA . THR A 1 130 ? -10.018 3.450 -10.612 1.00 89.31 130 THR A CA 1
ATOM 1052 C C . THR A 1 130 ? -10.095 2.886 -9.193 1.00 89.31 130 THR A C 1
ATOM 1054 O O . THR A 1 130 ? -10.240 3.647 -8.238 1.00 89.31 130 THR A O 1
ATOM 1057 N N . GLN A 1 131 ? -9.995 1.564 -9.030 1.00 90.50 131 GLN A N 1
ATOM 1058 C CA . GLN A 1 131 ? -10.076 0.917 -7.721 1.00 90.50 131 GLN A CA 1
ATOM 1059 C C . GLN A 1 131 ? -8.830 1.202 -6.876 1.00 90.50 131 GLN A C 1
ATOM 1061 O O . GLN A 1 131 ? -8.947 1.372 -5.664 1.00 90.50 131 GLN A O 1
ATOM 1066 N N . ILE A 1 132 ? -7.656 1.308 -7.505 1.00 90.50 132 ILE A N 1
ATOM 1067 C CA . ILE A 1 132 ? -6.411 1.688 -6.826 1.00 90.50 132 ILE A CA 1
ATOM 1068 C C . ILE A 1 132 ? -6.485 3.141 -6.339 1.00 90.50 132 ILE A C 1
ATOM 1070 O O . ILE A 1 132 ? -6.199 3.415 -5.176 1.00 90.50 132 ILE A O 1
ATOM 1074 N N . ASN A 1 133 ? -6.949 4.068 -7.179 1.00 88.31 133 ASN A N 1
ATOM 1075 C CA . ASN A 1 133 ? -7.049 5.486 -6.824 1.00 88.31 133 ASN A CA 1
ATOM 1076 C C . ASN A 1 133 ? -8.027 5.729 -5.664 1.00 88.31 133 ASN A C 1
ATOM 1078 O O . ASN A 1 133 ? -7.815 6.630 -4.852 1.00 88.31 133 ASN A O 1
ATOM 1082 N N . GLN A 1 134 ? -9.062 4.892 -5.526 1.00 87.44 134 GLN A N 1
ATOM 1083 C CA . GLN A 1 134 ? -9.953 4.928 -4.363 1.00 87.44 134 GLN A CA 1
ATOM 1084 C C . GLN A 1 134 ? -9.227 4.617 -3.046 1.00 87.44 134 GLN A C 1
ATOM 1086 O O . GLN A 1 134 ? -9.618 5.159 -2.016 1.00 87.44 134 GLN A O 1
ATOM 1091 N N . LEU A 1 135 ? -8.176 3.787 -3.051 1.00 85.06 135 LEU A N 1
ATOM 1092 C CA . LEU A 1 135 ? -7.384 3.523 -1.844 1.00 85.06 135 LEU A CA 1
ATOM 1093 C C . LEU A 1 135 ? -6.696 4.805 -1.359 1.00 85.06 135 LEU A C 1
ATOM 1095 O O . LEU A 1 135 ? -6.725 5.092 -0.168 1.00 85.06 135 LEU A O 1
ATOM 1099 N N . ALA A 1 136 ? -6.143 5.607 -2.272 1.00 80.25 136 ALA A N 1
ATOM 1100 C CA . ALA A 1 136 ? -5.475 6.865 -1.929 1.00 80.25 136 ALA A CA 1
ATOM 1101 C C . ALA A 1 136 ? -6.454 7.988 -1.528 1.00 80.25 136 ALA A C 1
ATOM 1103 O O . ALA A 1 136 ? -6.128 8.812 -0.680 1.00 80.25 136 ALA A O 1
ATOM 1104 N N . ALA A 1 137 ? -7.659 8.022 -2.106 1.00 75.88 137 ALA A N 1
ATOM 1105 C CA . ALA A 1 137 ? -8.655 9.060 -1.817 1.00 75.88 137 ALA A CA 1
ATOM 1106 C C . ALA A 1 137 ? -9.322 8.915 -0.432 1.00 75.88 137 ALA A C 1
ATOM 1108 O O . ALA A 1 137 ? -9.844 9.880 0.126 1.00 75.88 137 ALA A O 1
ATOM 1109 N N . ASN A 1 138 ? -9.313 7.711 0.139 1.00 67.44 138 ASN A N 1
ATOM 1110 C CA . ASN A 1 138 ? -10.096 7.364 1.322 1.00 67.44 138 ASN A CA 1
ATOM 1111 C C . ASN A 1 138 ? -9.374 7.628 2.657 1.00 67.44 138 ASN A C 1
ATOM 1113 O O . ASN A 1 138 ? -9.349 6.776 3.545 1.00 67.44 138 ASN A O 1
ATOM 1117 N N . LEU A 1 139 ? -8.841 8.839 2.837 1.00 61.56 139 LEU A N 1
ATOM 1118 C CA . LEU A 1 139 ? -8.148 9.249 4.070 1.00 61.56 139 LEU A CA 1
ATOM 1119 C C . LEU A 1 139 ? -9.044 9.131 5.323 1.00 61.56 139 LEU A C 1
ATOM 1121 O O . LEU A 1 139 ? -8.578 8.718 6.378 1.00 61.56 139 LEU A O 1
ATOM 1125 N N . LYS A 1 140 ? -10.355 9.386 5.188 1.00 61.06 140 LYS A N 1
ATOM 1126 C CA . LYS A 1 140 ? -11.347 9.323 6.284 1.00 61.06 140 LYS A CA 1
ATOM 1127 C C . LYS A 1 140 ? -11.675 7.908 6.787 1.00 61.06 140 LYS A C 1
ATOM 1129 O O . LYS A 1 140 ? -12.354 7.767 7.804 1.00 61.06 140 LYS A O 1
ATOM 1134 N N . ILE A 1 141 ? -11.258 6.851 6.081 1.00 64.81 141 ILE A N 1
ATOM 1135 C CA . ILE A 1 141 ? -11.518 5.467 6.524 1.00 64.81 141 ILE A CA 1
ATOM 1136 C C . ILE A 1 141 ? -10.743 5.151 7.809 1.00 64.81 141 ILE A C 1
ATOM 1138 O O . ILE A 1 141 ? -11.233 4.388 8.640 1.00 64.81 141 ILE A O 1
ATOM 1142 N N . TRP A 1 142 ? -9.579 5.773 7.998 1.00 69.38 142 TRP A N 1
ATOM 1143 C CA . TRP A 1 142 ? -8.746 5.572 9.181 1.00 69.38 142 TRP A CA 1
ATOM 1144 C C . TRP A 1 142 ? -9.355 6.155 10.461 1.00 69.38 142 TRP A C 1
ATOM 1146 O O . TRP A 1 142 ? -9.183 5.566 11.520 1.00 69.38 142 TRP A O 1
ATOM 1156 N N . ASP A 1 143 ? -10.141 7.230 10.356 1.00 61.81 143 ASP A N 1
ATOM 1157 C CA . ASP A 1 143 ? -10.794 7.860 11.515 1.00 61.81 143 ASP A CA 1
ATOM 1158 C C . ASP A 1 143 ? -12.132 7.201 11.898 1.00 61.81 143 ASP A C 1
ATOM 1160 O O . ASP A 1 143 ? -12.659 7.432 12.984 1.00 61.81 143 ASP A O 1
ATOM 1164 N N . SER A 1 144 ? -12.734 6.421 10.992 1.00 60.38 144 SER A N 1
ATOM 1165 C CA . SER A 1 144 ? -14.144 6.002 11.095 1.00 60.38 144 SER A CA 1
ATOM 1166 C C . SER A 1 144 ? -14.359 4.511 11.348 1.00 60.38 144 SER A C 1
ATOM 1168 O O . SER A 1 144 ? -15.460 4.112 11.740 1.00 60.38 144 SER A O 1
ATOM 1170 N N . ARG A 1 145 ? -13.343 3.666 11.148 1.00 63.97 145 ARG A N 1
ATOM 1171 C CA . ARG A 1 145 ? -13.451 2.234 11.443 1.00 63.97 145 ARG A CA 1
ATOM 1172 C C . ARG A 1 145 ? -13.144 1.962 12.911 1.00 63.97 145 ARG A C 1
ATOM 1174 O O . ARG A 1 145 ? -11.993 1.958 13.327 1.00 63.97 145 ARG A O 1
ATOM 1181 N N . LYS A 1 146 ? -14.193 1.668 13.683 1.00 61.00 146 LYS A N 1
ATOM 1182 C CA . LYS A 1 146 ? -14.047 1.029 14.997 1.00 61.00 146 LYS A CA 1
ATOM 1183 C C . LYS A 1 146 ? -13.453 -0.365 14.818 1.00 61.00 146 LYS A C 1
ATOM 1185 O O . LYS A 1 146 ? -13.790 -1.067 13.860 1.00 61.00 146 LYS A O 1
ATOM 1190 N N . SER A 1 147 ? -12.600 -0.783 15.746 1.00 61.09 147 SER A N 1
ATOM 1191 C CA . SER A 1 147 ? -12.082 -2.147 15.733 1.00 61.09 147 SER A CA 1
ATOM 1192 C C . SER A 1 147 ? -13.234 -3.157 15.885 1.00 61.09 147 SER A C 1
ATOM 1194 O O . SER A 1 147 ? -14.231 -2.866 16.557 1.00 61.09 147 SER A O 1
ATOM 1196 N N . PRO A 1 148 ? -13.109 -4.382 15.341 1.00 65.31 148 PRO A N 1
ATOM 1197 C CA . PRO A 1 148 ? -14.119 -5.426 15.527 1.00 65.31 148 PRO A CA 1
ATOM 1198 C C . PRO A 1 148 ? -14.428 -5.719 17.003 1.00 65.31 148 PRO A C 1
ATOM 1200 O O . PRO A 1 148 ? -15.564 -6.030 17.348 1.00 65.31 148 PRO A O 1
ATOM 1203 N N . SER A 1 149 ? -13.431 -5.573 17.883 1.00 65.81 149 SER A N 1
ATOM 1204 C CA . SER A 1 149 ? -13.589 -5.720 19.335 1.00 65.81 149 SER A CA 1
ATOM 1205 C C . SER A 1 149 ? -14.468 -4.620 19.933 1.00 65.81 149 SER A C 1
ATOM 1207 O O . SER A 1 149 ? -15.341 -4.893 20.755 1.00 65.81 149 SER A O 1
ATOM 1209 N N . GLU A 1 150 ? -14.294 -3.374 19.494 1.00 69.12 150 GLU A N 1
ATOM 1210 C CA . GLU A 1 150 ? -15.150 -2.262 19.912 1.00 69.12 150 GLU A CA 1
ATOM 1211 C C . GLU A 1 150 ? -16.572 -2.421 19.378 1.00 69.12 150 GLU A C 1
ATOM 1213 O O . GLU A 1 150 ? -17.524 -2.233 20.131 1.00 69.12 150 GLU A O 1
ATOM 1218 N N . THR A 1 151 ? -16.731 -2.855 18.125 1.00 74.12 151 THR A N 1
ATOM 1219 C CA . THR A 1 151 ? -18.052 -3.174 17.563 1.00 74.12 151 THR A CA 1
ATOM 1220 C C . THR A 1 151 ? -18.736 -4.307 18.334 1.00 74.12 151 THR A C 1
ATOM 1222 O O . THR A 1 151 ? -19.919 -4.201 18.648 1.00 74.12 151 THR A O 1
ATOM 1225 N N . ALA A 1 152 ? -18.004 -5.364 18.700 1.00 75.81 152 ALA A N 1
ATOM 1226 C CA . ALA A 1 152 ? -18.538 -6.467 19.498 1.00 75.81 152 ALA A CA 1
ATOM 1227 C C . ALA A 1 152 ? -18.975 -6.007 20.898 1.00 75.81 152 ALA A C 1
ATOM 1229 O O . ALA A 1 152 ? -20.064 -6.358 21.347 1.00 75.81 152 ALA A O 1
ATOM 1230 N N . LYS A 1 153 ? -18.176 -5.160 21.563 1.00 80.00 153 LYS A N 1
ATOM 1231 C CA . LYS A 1 153 ? -18.532 -4.573 22.865 1.00 80.00 153 LYS A CA 1
ATOM 1232 C C . LYS A 1 153 ? -19.772 -3.685 22.787 1.00 80.00 153 LYS A C 1
ATOM 1234 O O . LYS A 1 153 ? -20.588 -3.701 23.705 1.00 80.00 153 LYS A O 1
ATOM 1239 N N . GLU A 1 154 ? -19.916 -2.893 21.728 1.00 82.56 154 GLU A N 1
ATOM 1240 C CA . GLU A 1 154 ? -21.109 -2.064 21.524 1.00 82.56 154 GLU A CA 1
ATOM 1241 C C . GLU A 1 154 ? -22.350 -2.911 21.253 1.00 82.56 154 GLU A C 1
ATOM 1243 O O . GLU A 1 154 ? -23.402 -2.644 21.831 1.00 82.56 154 GLU A O 1
ATOM 1248 N N . LEU A 1 155 ? -22.215 -3.968 20.449 1.00 87.44 155 LEU A N 1
ATOM 1249 C CA . LEU A 1 155 ? -23.298 -4.912 20.190 1.00 87.44 155 LEU A CA 1
ATOM 1250 C C . LEU A 1 155 ? -23.743 -5.621 21.475 1.00 87.44 155 LEU A C 1
ATOM 1252 O O . LEU A 1 155 ? -24.938 -5.764 21.725 1.00 87.44 155 LEU A O 1
ATOM 1256 N N . GLU A 1 156 ? -22.796 -6.028 22.317 1.00 89.62 156 GLU A N 1
ATOM 1257 C CA . GLU A 1 156 ? -23.105 -6.661 23.596 1.00 89.62 156 GLU A CA 1
ATOM 1258 C C . GLU A 1 156 ? -23.816 -5.702 24.559 1.00 89.62 156 GLU A C 1
ATOM 1260 O O . GLU A 1 156 ? -24.839 -6.069 25.138 1.00 89.62 156 GLU A O 1
ATOM 1265 N N . LYS A 1 157 ? -23.359 -4.448 24.660 1.00 89.56 157 LYS A N 1
ATOM 1266 C CA . LYS A 1 157 ? -24.052 -3.408 25.439 1.00 89.56 157 LYS A CA 1
ATOM 1267 C C . LYS A 1 157 ? -25.469 -3.152 24.924 1.00 89.56 157 LYS A C 1
ATOM 1269 O O . LYS A 1 157 ? -26.402 -3.103 25.720 1.00 89.56 157 LYS A O 1
ATOM 1274 N N . ALA A 1 158 ? -25.648 -3.035 23.608 1.00 88.88 158 ALA A N 1
ATOM 1275 C CA . ALA A 1 158 ? -26.961 -2.827 23.001 1.00 88.88 158 ALA A CA 1
ATOM 1276 C C . ALA A 1 158 ? -27.915 -4.001 23.281 1.00 88.88 158 ALA A C 1
ATOM 1278 O O . ALA A 1 158 ? -29.076 -3.790 23.630 1.00 88.88 158 ALA A O 1
ATOM 1279 N N . ASN A 1 159 ? -27.419 -5.240 23.204 1.00 90.25 159 ASN A N 1
ATOM 1280 C CA . ASN A 1 159 ? -28.201 -6.435 23.523 1.00 90.25 159 ASN A CA 1
ATOM 1281 C C . ASN A 1 159 ? -28.594 -6.504 25.006 1.00 90.25 159 ASN A C 1
ATOM 1283 O O . ASN A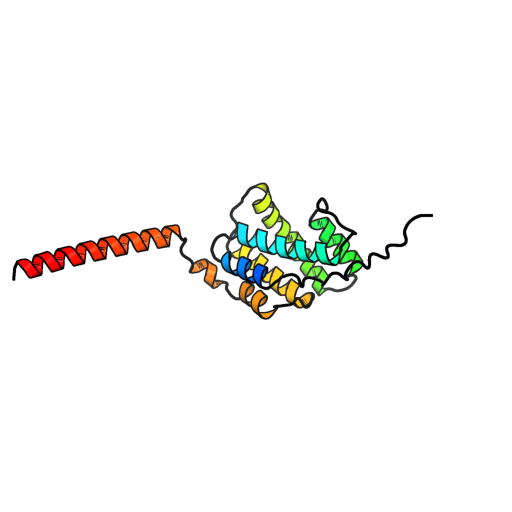 1 159 ? -29.714 -6.907 25.326 1.00 90.25 159 ASN A O 1
ATOM 1287 N N . GLN A 1 160 ? -27.703 -6.102 25.918 1.00 91.56 160 GLN A N 1
ATOM 1288 C CA . GLN A 1 160 ? -28.015 -6.021 27.348 1.00 91.56 160 GLN A CA 1
ATOM 1289 C C . GLN A 1 160 ? -29.103 -4.975 27.630 1.00 91.56 160 GLN A C 1
ATOM 1291 O O . GLN A 1 160 ? -30.040 -5.259 28.380 1.00 91.56 160 GLN A O 1
ATOM 1296 N N . GLU A 1 161 ? -29.028 -3.811 26.982 1.00 89.75 161 GLU A N 1
ATOM 1297 C CA . GLU A 1 161 ? -30.016 -2.737 27.125 1.00 89.75 161 GLU A CA 1
ATOM 1298 C C . GLU A 1 161 ? -31.395 -3.162 26.598 1.00 89.75 161 GLU A C 1
ATOM 1300 O O . GLU A 1 161 ? -32.403 -3.021 27.291 1.00 89.75 161 GLU A O 1
ATOM 1305 N N . LEU A 1 162 ? -31.444 -3.780 25.411 1.00 89.50 162 LEU A N 1
ATOM 1306 C CA . LEU A 1 162 ? -32.677 -4.332 24.840 1.00 89.50 162 LEU A CA 1
ATOM 1307 C C . LEU A 1 162 ? -33.310 -5.379 25.757 1.00 89.50 162 LEU A C 1
ATOM 1309 O O . LEU A 1 162 ? -34.525 -5.377 25.957 1.00 89.50 162 LEU A O 1
ATOM 1313 N N . LYS A 1 163 ? -32.494 -6.253 26.354 1.00 90.81 163 LYS A N 1
ATOM 1314 C CA . LYS A 1 163 ? -32.974 -7.269 27.295 1.00 90.81 163 LYS A CA 1
ATOM 1315 C C . LYS A 1 163 ? -33.555 -6.630 28.556 1.00 90.81 163 LYS A C 1
ATOM 1317 O O . LYS A 1 163 ? -34.617 -7.045 29.010 1.00 90.81 163 LYS A O 1
ATOM 1322 N N . ARG A 1 164 ? -32.907 -5.590 29.089 1.00 90.19 164 ARG A N 1
ATOM 1323 C CA . ARG A 1 164 ? -33.396 -4.835 30.250 1.00 90.19 164 ARG A CA 1
ATOM 1324 C C . ARG A 1 164 ? -34.729 -4.140 29.954 1.00 90.19 164 ARG A C 1
ATOM 1326 O O . ARG A 1 164 ? -35.655 -4.247 30.755 1.00 90.19 164 ARG A O 1
ATOM 1333 N N . LEU A 1 165 ? -34.838 -3.463 28.811 1.00 89.62 165 LEU A N 1
ATOM 1334 C CA . LEU A 1 165 ? -36.063 -2.777 28.381 1.00 89.62 165 LEU A CA 1
ATOM 1335 C C . LEU A 1 165 ? -37.210 -3.767 28.136 1.00 89.62 165 LEU A C 1
ATOM 1337 O O . LEU A 1 165 ? -38.330 -3.530 28.579 1.00 89.62 165 LEU A O 1
ATOM 1341 N N . SER A 1 166 ? -36.920 -4.907 27.504 1.00 85.75 166 SER A N 1
ATOM 1342 C CA . SER A 1 166 ? -37.862 -6.019 27.324 1.00 85.75 166 SER A CA 1
ATOM 1343 C C . SER A 1 166 ? -38.420 -6.516 28.660 1.00 85.75 166 SER A C 1
ATOM 1345 O O . SER A 1 166 ? -39.636 -6.609 28.817 1.00 85.75 166 SER A O 1
ATOM 1347 N N . SER A 1 167 ? -37.553 -6.816 29.632 1.00 82.81 167 SER A N 1
ATOM 1348 C CA . SER A 1 167 ? -37.986 -7.276 30.957 1.00 82.81 167 SER A CA 1
ATOM 1349 C C . SER A 1 167 ? -38.806 -6.214 31.693 1.00 82.81 167 SER A C 1
ATOM 1351 O O . SER A 1 167 ? -39.851 -6.524 32.252 1.00 82.81 167 SER A O 1
ATOM 1353 N N . SER A 1 168 ? -38.385 -4.947 31.634 1.00 82.94 168 SER A N 1
ATOM 1354 C CA . SER A 1 168 ? -39.108 -3.843 32.276 1.00 82.94 168 SER A CA 1
ATOM 1355 C C . SER A 1 168 ? -40.502 -3.625 31.679 1.00 82.94 168 SER A C 1
ATOM 1357 O O . SER A 1 168 ? -41.442 -3.323 32.411 1.00 82.94 168 SER A O 1
ATOM 1359 N N . ASN A 1 169 ? -40.655 -3.778 30.362 1.00 79.94 169 ASN A N 1
ATOM 1360 C CA . ASN A 1 169 ? -41.953 -3.671 29.698 1.00 79.94 169 ASN A CA 1
ATOM 1361 C C . ASN A 1 169 ? -42.865 -4.861 30.031 1.00 79.94 169 ASN A C 1
ATOM 1363 O O . ASN A 1 169 ? -44.064 -4.666 30.221 1.00 79.94 169 ASN A O 1
ATOM 1367 N N . ALA A 1 170 ? -42.309 -6.072 30.141 1.00 78.25 170 ALA A N 1
ATOM 1368 C CA . ALA A 1 170 ? -43.059 -7.257 30.556 1.00 78.25 170 ALA A CA 1
ATOM 1369 C C . ALA A 1 170 ? -43.587 -7.125 31.997 1.00 78.25 170 ALA A C 1
ATOM 1371 O O . ALA A 1 170 ? -44.758 -7.408 32.247 1.00 78.25 170 ALA A O 1
ATOM 1372 N N . ASP A 1 171 ? -42.767 -6.609 32.916 1.00 74.81 171 ASP A N 1
ATOM 1373 C CA . ASP A 1 171 ? -43.161 -6.371 34.310 1.00 74.81 171 ASP A CA 1
ATOM 1374 C C . ASP A 1 171 ? -44.244 -5.286 34.442 1.00 74.81 171 ASP A C 1
ATOM 1376 O O . ASP A 1 171 ? -45.117 -5.381 35.305 1.00 74.81 171 ASP A O 1
ATOM 1380 N N . MET A 1 172 ? -44.213 -4.249 33.595 1.00 70.31 172 MET A N 1
ATOM 1381 C CA . MET A 1 172 ? -45.261 -3.218 33.562 1.00 70.31 172 MET A CA 1
ATOM 1382 C C . MET A 1 172 ? -46.576 -3.743 32.972 1.00 70.31 172 MET A C 1
ATOM 1384 O O . MET A 1 172 ? -47.646 -3.405 33.476 1.00 70.31 172 MET A O 1
ATOM 1388 N N . ALA A 1 173 ? -46.507 -4.603 31.952 1.00 66.31 173 ALA A N 1
ATOM 1389 C CA . ALA A 1 173 ? -47.682 -5.223 31.342 1.00 66.31 173 ALA A CA 1
ATOM 1390 C C . ALA A 1 173 ? -48.378 -6.238 32.268 1.00 66.31 173 ALA A C 1
ATOM 1392 O O . ALA A 1 173 ? -49.581 -6.427 32.155 1.00 66.31 173 ALA A O 1
ATOM 1393 N N . GLN A 1 174 ? -47.647 -6.871 33.192 1.00 64.88 174 GLN A N 1
ATOM 1394 C CA . GLN A 1 174 ? -48.221 -7.773 34.204 1.00 64.88 174 GLN A CA 1
ATOM 1395 C C . GLN A 1 174 ? -48.805 -7.052 35.429 1.00 64.88 174 GLN A C 1
ATOM 1397 O O . GLN A 1 174 ? -49.538 -7.662 36.203 1.00 64.88 174 GLN A O 1
ATOM 1402 N N . LYS A 1 175 ? -48.458 -5.775 35.635 1.00 56.50 175 LYS A N 1
ATOM 1403 C CA . LYS A 1 175 ? -48.957 -4.936 36.740 1.00 56.50 175 LYS A CA 1
ATOM 1404 C C . LYS A 1 175 ? -50.129 -4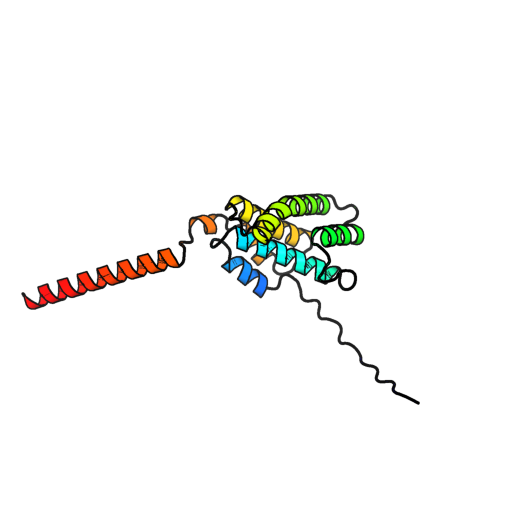.029 36.343 1.00 56.50 175 LYS A C 1
ATOM 1406 O O . LYS A 1 175 ? -50.593 -3.267 37.191 1.00 56.50 175 LYS A O 1
ATOM 1411 N N . SER A 1 176 ? -50.559 -4.090 35.083 1.00 49.97 176 SER A N 1
ATOM 1412 C CA . SER A 1 176 ? -51.725 -3.382 34.532 1.00 49.97 176 SER A CA 1
ATOM 1413 C C . SER A 1 176 ? -52.919 -4.326 34.449 1.00 49.97 176 SER A C 1
ATOM 1415 O O . SER A 1 176 ? -54.051 -3.843 34.662 1.00 49.97 176 SER A O 1
#

Radius of gyration: 24.35 Å; chains: 1; bounding box: 70×55×68 Å

Foldseek 3Di:
DDDDPPPPDPDPPQDQAPDPVLLVVLVVCPLAALLVSLLSLLVSVQVVLCSVCPPVDDPPQDSVNSLVVCCVPPVPDDPLSVVLSVLVVVLVVSNVCCVPVVDGDDLVSSLSSLVSSLSVCVVVVGPPSVSSVVSNVPSVSNVPDDHPVVVVVVVVVVVVVVVVVVVVVVVVVVVD

pLDDT: mean 82.21, std 15.91, range [34.31, 95.44]